Protein AF-A0A7Y7CTH5-F1 (afdb_monomer_lite)

Sequence (85 aa):
MNKRLMILILIILSIGVTYYIEVNKKEVSMETRAKVEAELAQDPTFPARPVWWEKGHLLGVGVVHEGLNHDADARRVCQILGKYG

pLDDT: mean 84.22, std 7.47, range [60.34, 96.06]

Structure (mmCIF, N/CA/C/O backbone):
data_AF-A0A7Y7CTH5-F1
#
_entry.id   AF-A0A7Y7CTH5-F1
#
loop_
_atom_site.group_PDB
_atom_site.id
_atom_site.type_symbol
_atom_site.label_atom_id
_atom_site.label_alt_id
_atom_site.label_comp_id
_atom_site.label_asym_id
_atom_site.label_entity_id
_atom_site.label_seq_id
_atom_site.pdbx_PDB_ins_code
_atom_site.Cartn_x
_atom_site.Cartn_y
_atom_site.Cartn_z
_atom_site.occupancy
_atom_site.B_iso_or_equiv
_atom_site.auth_seq_id
_atom_site.auth_comp_id
_atom_site.auth_asym_id
_atom_site.auth_atom_id
_atom_site.pdbx_PDB_model_num
ATOM 1 N N . MET A 1 1 ? -6.276 37.109 26.215 1.00 60.34 1 MET A N 1
ATOM 2 C CA . MET A 1 1 ? -6.382 35.634 26.129 1.00 60.34 1 MET A CA 1
ATOM 3 C C . MET A 1 1 ? -5.563 35.025 27.260 1.00 60.34 1 MET A C 1
ATOM 5 O O . MET A 1 1 ? -4.406 35.392 27.410 1.00 60.34 1 MET A O 1
ATOM 9 N N . ASN A 1 2 ? -6.167 34.205 28.124 1.00 85.31 2 ASN A N 1
ATOM 10 C CA . ASN A 1 2 ? -5.522 33.756 29.363 1.00 85.31 2 ASN A CA 1
ATOM 11 C C . ASN A 1 2 ? -4.514 32.628 29.068 1.00 85.31 2 ASN A C 1
ATOM 13 O O . ASN A 1 2 ? -4.849 31.699 28.336 1.00 85.31 2 ASN A O 1
ATOM 17 N N . LYS A 1 3 ? -3.298 32.664 29.635 1.00 82.19 3 LYS A N 1
ATOM 18 C CA . LYS A 1 3 ? -2.224 31.690 29.318 1.00 82.19 3 LYS A CA 1
ATOM 19 C C . LYS A 1 3 ? -2.657 30.234 29.552 1.00 82.19 3 LYS A C 1
ATOM 21 O O . LYS A 1 3 ? -2.326 29.354 28.767 1.00 82.19 3 LYS A O 1
ATOM 26 N N . ARG A 1 4 ? -3.481 29.999 30.581 1.00 86.88 4 ARG A N 1
ATOM 27 C CA . ARG A 1 4 ? -4.104 28.693 30.867 1.00 86.88 4 ARG A CA 1
ATOM 28 C C . ARG A 1 4 ? -5.093 28.249 29.784 1.00 86.88 4 ARG A C 1
ATOM 30 O O . ARG A 1 4 ? -5.094 27.082 29.416 1.00 86.88 4 ARG A O 1
ATOM 37 N N . LEU A 1 5 ? -5.889 29.176 29.246 1.00 91.81 5 LEU A N 1
ATOM 38 C CA . LEU A 1 5 ? -6.836 28.894 28.162 1.00 91.81 5 LEU A CA 1
ATOM 39 C C . LEU A 1 5 ? -6.092 28.480 26.885 1.00 91.81 5 LEU A C 1
ATOM 41 O O . LEU A 1 5 ? -6.469 27.510 26.242 1.00 91.81 5 LEU A O 1
ATOM 45 N N . MET A 1 6 ? -4.999 29.176 26.559 1.00 91.88 6 MET A N 1
ATOM 46 C CA . MET A 1 6 ? -4.166 28.852 25.397 1.00 91.88 6 MET A CA 1
ATOM 47 C C . MET A 1 6 ? -3.582 27.436 25.492 1.00 91.88 6 MET A C 1
ATOM 49 O O . MET A 1 6 ? -3.630 26.686 24.523 1.00 91.88 6 MET A O 1
ATOM 53 N N . ILE A 1 7 ? -3.077 27.051 26.669 1.00 93.12 7 ILE A N 1
ATOM 54 C CA . ILE A 1 7 ? -2.533 25.704 26.901 1.00 93.12 7 ILE A CA 1
ATOM 55 C C . ILE A 1 7 ? -3.623 24.638 26.735 1.00 93.12 7 ILE A C 1
ATOM 57 O O . ILE A 1 7 ? -3.390 23.632 26.073 1.00 93.12 7 ILE A O 1
ATOM 61 N N . LEU A 1 8 ? -4.823 24.867 27.276 1.00 93.94 8 LEU A N 1
ATOM 62 C CA . LEU A 1 8 ? -5.940 23.930 27.126 1.00 93.94 8 LEU A CA 1
ATOM 63 C C . LEU A 1 8 ? -6.352 23.753 25.661 1.00 93.94 8 LEU A C 1
ATOM 65 O O . LEU A 1 8 ? -6.564 22.624 25.225 1.00 93.94 8 LEU A O 1
ATOM 69 N N . ILE A 1 9 ? -6.400 24.842 24.890 1.00 94.00 9 ILE A N 1
ATOM 70 C CA . ILE A 1 9 ? -6.690 24.784 23.452 1.00 94.00 9 ILE A CA 1
ATOM 71 C C . ILE A 1 9 ? -5.642 23.934 22.732 1.00 94.00 9 ILE A C 1
ATOM 73 O O . ILE A 1 9 ? -6.011 23.058 21.959 1.00 94.00 9 ILE A O 1
ATOM 77 N N . LEU A 1 10 ? -4.353 24.139 23.015 1.00 94.38 10 LEU A N 1
ATOM 78 C CA . LEU A 1 10 ? -3.274 23.370 22.387 1.00 94.38 10 LEU A CA 1
ATOM 79 C C . LEU A 1 10 ? -3.362 21.872 22.708 1.00 94.38 10 LEU A C 1
ATOM 81 O O . LEU A 1 10 ? -3.159 21.045 21.818 1.00 94.38 10 LEU A O 1
ATOM 85 N N . ILE A 1 11 ? -3.708 21.516 23.948 1.00 95.25 11 ILE A N 1
ATOM 86 C CA . ILE A 1 11 ? -3.891 20.116 24.358 1.00 95.25 11 ILE A CA 1
ATOM 87 C C . ILE A 1 11 ? -5.054 19.487 23.585 1.00 95.25 11 ILE A C 1
ATOM 89 O O . ILE A 1 11 ? -4.886 18.426 22.987 1.00 95.25 11 ILE A O 1
ATOM 93 N N . ILE A 1 12 ? -6.207 20.160 23.543 1.00 96.06 12 ILE A N 1
ATOM 94 C CA . ILE A 1 12 ? -7.387 19.675 22.814 1.00 96.06 12 ILE A CA 1
ATOM 95 C C . ILE A 1 12 ? -7.068 19.509 21.325 1.00 96.06 12 ILE A C 1
ATOM 97 O O . ILE A 1 12 ? -7.425 18.493 20.732 1.00 96.06 12 ILE A O 1
ATOM 101 N N . LEU A 1 13 ? -6.347 20.463 20.731 1.00 95.06 13 LEU A N 1
ATOM 102 C CA . LEU A 1 13 ? -5.960 20.398 19.324 1.00 95.06 13 LEU A CA 1
ATOM 103 C C . LEU A 1 13 ? -5.030 19.209 19.050 1.00 95.06 13 LEU A C 1
ATOM 105 O O . LEU A 1 13 ? -5.226 18.486 18.079 1.00 95.06 13 LEU A O 1
ATOM 1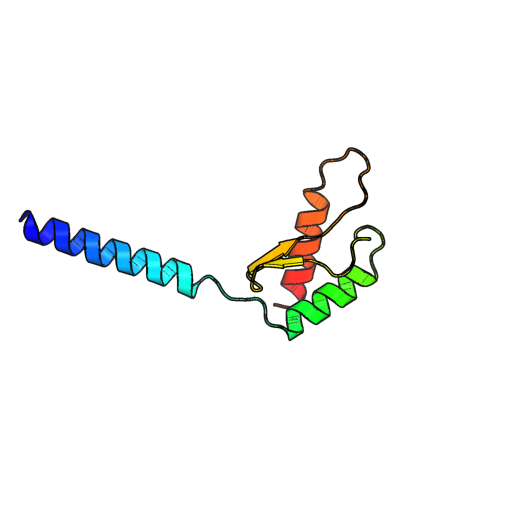09 N N . SER A 1 14 ? -4.062 18.965 19.935 1.00 93.56 14 SER A N 1
ATOM 110 C CA . SER A 1 14 ? -3.110 17.853 19.811 1.00 93.56 14 SER A CA 1
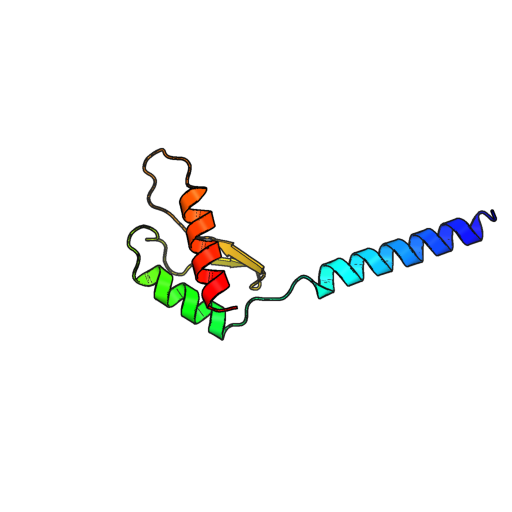ATOM 111 C C . SER A 1 14 ? -3.813 16.497 19.883 1.00 93.56 14 SER A C 1
ATOM 113 O O . SER A 1 14 ? -3.546 15.613 19.067 1.00 93.56 14 SER A O 1
ATOM 115 N N . ILE A 1 15 ? -4.760 16.347 20.816 1.00 94.81 15 ILE A N 1
ATOM 116 C CA . ILE A 1 15 ? -5.584 15.138 20.938 1.00 94.81 15 ILE A CA 1
ATOM 117 C C . ILE A 1 15 ? -6.447 14.962 19.685 1.00 94.81 15 ILE A C 1
ATOM 119 O O . ILE A 1 15 ? -6.481 13.870 19.121 1.00 94.81 15 ILE A O 1
ATOM 123 N N . GLY A 1 16 ? -7.097 16.032 19.217 1.00 92.06 16 GLY A N 1
ATOM 124 C CA . GLY A 1 16 ? -7.953 15.997 18.032 1.00 92.06 16 GLY A CA 1
ATOM 125 C C . GLY A 1 16 ? -7.200 15.577 16.769 1.00 92.06 16 GLY A C 1
ATOM 126 O O . GLY A 1 16 ? -7.659 14.694 16.049 1.00 92.06 16 GLY A O 1
ATOM 127 N N . VAL A 1 17 ? -6.013 16.144 16.537 1.00 90.69 17 VAL A N 1
ATOM 128 C CA . VAL A 1 17 ? -5.147 15.771 15.406 1.00 90.69 17 VAL A CA 1
ATOM 129 C C . VAL A 1 17 ? -4.697 14.315 15.517 1.00 90.69 17 VAL A C 1
ATOM 131 O O . VAL A 1 17 ? -4.773 13.578 14.538 1.00 90.69 17 VAL A O 1
ATOM 134 N N . THR A 1 18 ? -4.279 13.874 16.705 1.00 89.31 18 THR A N 1
ATOM 135 C CA . THR A 1 18 ? -3.822 12.491 16.920 1.00 89.31 18 THR A CA 1
ATOM 136 C C . THR A 1 18 ? -4.945 11.487 16.663 1.00 89.31 18 THR A C 1
ATOM 138 O O . THR A 1 18 ? -4.753 10.520 15.930 1.00 89.31 18 THR A O 1
ATOM 141 N N . TYR A 1 19 ? -6.1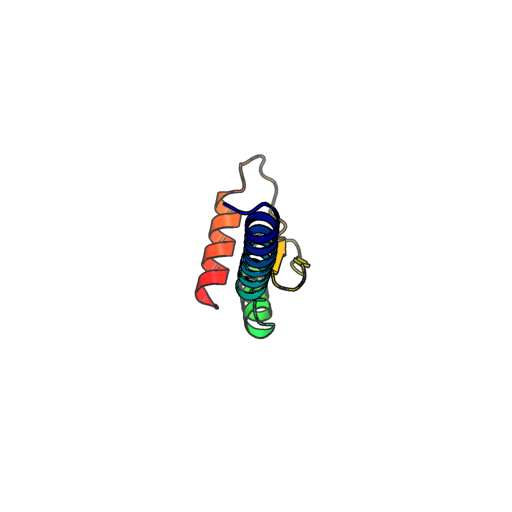38 11.745 17.205 1.00 89.38 19 TYR A N 1
ATOM 142 C CA . TYR A 1 19 ? -7.316 10.910 16.975 1.00 89.38 19 TYR A CA 1
ATOM 143 C C . TYR A 1 19 ? -7.699 10.873 15.494 1.00 89.38 19 TYR A C 1
ATOM 145 O O . TYR A 1 19 ? -7.942 9.801 14.946 1.00 89.38 19 TYR A O 1
ATOM 153 N N . TYR A 1 20 ? -7.696 12.028 14.824 1.00 85.56 20 TYR A N 1
ATOM 154 C CA . TYR A 1 20 ? -7.982 12.108 13.396 1.00 85.56 20 TYR A CA 1
ATOM 155 C C . TYR A 1 20 ? -7.000 11.272 12.566 1.00 85.56 20 TYR A C 1
ATOM 157 O O . TYR A 1 20 ? -7.424 10.559 11.660 1.00 85.56 20 TYR A O 1
ATOM 165 N N . ILE A 1 21 ? -5.703 11.320 12.877 1.00 81.19 21 ILE A N 1
ATOM 166 C CA . ILE A 1 21 ? -4.693 10.517 12.180 1.00 81.19 21 ILE A CA 1
ATOM 167 C C . ILE A 1 21 ? -4.960 9.022 12.385 1.00 81.19 21 ILE A C 1
ATOM 169 O O . ILE A 1 21 ? -5.002 8.285 11.406 1.00 81.19 21 ILE A O 1
ATOM 173 N N . GLU A 1 22 ? -5.182 8.574 13.622 1.00 79.00 22 GLU A N 1
ATOM 174 C CA . GLU A 1 22 ? -5.380 7.146 13.906 1.00 79.00 22 GLU A CA 1
ATOM 175 C C . GLU A 1 22 ? -6.691 6.589 13.338 1.00 79.00 22 GLU A C 1
ATOM 177 O O . GLU A 1 22 ? -6.707 5.487 12.804 1.00 79.00 22 GLU A O 1
ATOM 182 N N . VAL A 1 23 ? -7.782 7.358 13.355 1.00 76.81 23 VAL A N 1
ATOM 183 C CA . VAL A 1 23 ? -9.061 6.928 12.758 1.00 76.81 23 VAL A CA 1
ATOM 184 C C . VAL A 1 23 ? -8.966 6.780 11.238 1.00 76.81 23 VAL A C 1
ATOM 186 O O . VAL A 1 23 ? -9.641 5.932 10.651 1.00 76.81 23 VAL A O 1
ATOM 189 N N . ASN A 1 24 ? -8.139 7.600 10.587 1.00 70.75 24 ASN A N 1
ATOM 190 C CA . ASN A 1 24 ? -7.950 7.541 9.139 1.00 70.75 24 ASN A CA 1
ATOM 191 C C . ASN A 1 24 ? -6.900 6.512 8.700 1.00 70.75 24 ASN A C 1
ATOM 193 O O . ASN A 1 24 ? -6.835 6.199 7.512 1.00 70.75 24 ASN A O 1
ATOM 197 N N . LYS A 1 25 ? -6.127 5.929 9.626 1.00 67.56 25 LYS A N 1
ATOM 198 C CA . LYS A 1 25 ? -5.309 4.739 9.362 1.00 67.56 25 LYS A CA 1
ATOM 199 C C . LYS A 1 25 ? -6.215 3.509 9.312 1.00 67.56 25 LYS A C 1
ATOM 201 O O . LYS A 1 25 ? -6.265 2.701 10.235 1.00 67.56 25 LYS A O 1
ATOM 206 N N . LYS A 1 26 ? -7.001 3.395 8.243 1.00 68.56 26 LYS A N 1
ATOM 207 C CA . LYS A 1 26 ? -7.794 2.194 7.991 1.00 68.56 26 LYS A CA 1
ATOM 208 C C . LYS A 1 26 ? -6.878 1.100 7.465 1.00 68.56 26 LYS A C 1
ATOM 210 O O . LYS A 1 26 ? -6.323 1.225 6.378 1.00 68.56 26 LYS A O 1
ATOM 215 N N . GLU A 1 27 ? -6.755 0.033 8.243 1.00 77.94 27 GLU A N 1
ATOM 216 C CA . GLU A 1 27 ? -6.067 -1.182 7.818 1.00 77.94 27 GLU A CA 1
ATOM 217 C C . GLU A 1 27 ? -6.798 -1.806 6.633 1.00 77.94 27 GLU A C 1
ATOM 219 O O . GLU A 1 27 ? -8.020 -1.985 6.662 1.00 77.94 27 GLU A O 1
ATOM 224 N N . VAL A 1 28 ? -6.043 -2.175 5.599 1.00 81.81 28 VAL A N 1
ATOM 225 C CA . VAL A 1 28 ? -6.578 -2.976 4.502 1.00 81.81 28 VAL A CA 1
ATOM 226 C C . VAL A 1 28 ? -6.959 -4.347 5.059 1.00 81.81 28 VAL A C 1
ATOM 228 O O . VAL A 1 28 ? -6.141 -5.036 5.680 1.00 81.81 28 VAL A O 1
ATOM 231 N N . SER A 1 29 ? -8.215 -4.746 4.841 1.00 84.12 29 SER A N 1
ATOM 232 C CA . SER A 1 29 ? -8.748 -6.008 5.358 1.00 84.12 29 SER A CA 1
ATOM 233 C C . SER A 1 29 ? -7.922 -7.210 4.882 1.00 84.12 29 SER A C 1
ATOM 235 O O . SER A 1 29 ? -7.357 -7.200 3.786 1.00 84.12 29 SER A O 1
ATOM 237 N N . MET A 1 30 ? -7.871 -8.284 5.678 1.00 84.19 30 MET A N 1
ATOM 238 C CA . MET A 1 30 ? -7.141 -9.504 5.292 1.00 84.19 30 MET A CA 1
ATOM 239 C C . MET A 1 30 ? -7.649 -10.107 3.973 1.00 84.19 30 MET A C 1
ATOM 241 O O . MET A 1 30 ? -6.856 -10.633 3.197 1.00 84.19 30 MET A O 1
ATOM 245 N N . GLU A 1 31 ? -8.948 -9.987 3.688 1.00 85.75 31 GLU A N 1
ATOM 246 C CA . GLU A 1 31 ? -9.543 -10.447 2.430 1.00 85.75 31 GLU A CA 1
ATOM 247 C C . GLU A 1 31 ? -9.042 -9.625 1.233 1.00 85.75 31 GLU A C 1
ATOM 249 O O . GLU A 1 31 ? -8.627 -10.186 0.218 1.00 85.75 31 GLU A O 1
ATOM 254 N N . THR A 1 32 ? -9.024 -8.295 1.365 1.00 85.69 32 THR A N 1
ATOM 255 C CA . THR A 1 32 ? -8.496 -7.382 0.341 1.00 85.69 32 THR A CA 1
ATOM 256 C C . THR A 1 32 ? -7.010 -7.647 0.093 1.00 85.69 32 THR A C 1
ATOM 258 O O . THR A 1 32 ? -6.586 -7.735 -1.058 1.00 85.69 32 THR A O 1
ATOM 261 N N . ARG A 1 33 ? -6.223 -7.867 1.155 1.00 87.50 33 ARG A N 1
ATOM 262 C CA . ARG A 1 33 ? -4.793 -8.208 1.051 1.00 87.50 33 ARG A CA 1
ATOM 263 C C . ARG A 1 33 ? -4.569 -9.498 0.265 1.00 87.50 33 ARG A C 1
ATOM 265 O O . ARG A 1 33 ? -3.748 -9.508 -0.646 1.00 87.50 33 ARG A O 1
ATOM 272 N N . ALA A 1 34 ? -5.342 -10.546 0.553 1.00 87.56 34 ALA A N 1
ATOM 273 C CA . ALA A 1 34 ? -5.247 -11.821 -0.157 1.00 87.56 34 ALA A CA 1
ATOM 274 C C . ALA A 1 34 ? -5.606 -11.693 -1.650 1.00 87.56 34 ALA A C 1
ATOM 276 O O . ALA A 1 34 ? -4.933 -12.275 -2.500 1.00 87.56 34 ALA A O 1
ATOM 277 N N . LYS A 1 35 ? -6.631 -10.896 -1.986 1.00 89.00 35 LYS A N 1
ATOM 278 C CA . LYS A 1 35 ? -7.021 -10.622 -3.382 1.00 89.00 35 LYS A CA 1
ATOM 279 C C . LYS A 1 35 ? -5.931 -9.869 -4.145 1.00 89.00 35 LYS A C 1
ATOM 281 O O . LYS A 1 35 ? -5.582 -10.259 -5.257 1.00 89.00 35 LYS A O 1
ATOM 286 N N . VAL A 1 36 ? -5.355 -8.837 -3.530 1.00 89.06 36 VAL A N 1
ATOM 287 C CA . VAL A 1 36 ? -4.252 -8.059 -4.115 1.00 89.06 36 VAL A CA 1
ATOM 288 C C . VAL A 1 36 ? -3.012 -8.931 -4.299 1.00 89.06 36 VAL A C 1
ATOM 290 O O . VAL A 1 36 ? -2.393 -8.895 -5.357 1.00 89.06 36 VAL A O 1
ATOM 293 N N . GLU A 1 37 ? -2.669 -9.763 -3.317 1.00 88.12 37 GLU A N 1
ATOM 294 C CA . GLU A 1 37 ? -1.565 -10.719 -3.426 1.00 88.12 37 GLU A CA 1
ATOM 295 C C . GLU A 1 37 ? -1.749 -11.699 -4.586 1.00 88.12 37 GLU A C 1
ATOM 297 O O . GLU A 1 37 ? -0.797 -11.933 -5.335 1.00 88.12 37 GLU A O 1
ATOM 302 N N . ALA A 1 38 ? -2.965 -12.222 -4.761 1.00 89.31 38 ALA A N 1
ATOM 303 C CA . ALA A 1 38 ? -3.306 -13.146 -5.835 1.00 89.31 38 ALA A CA 1
ATOM 304 C C . ALA A 1 38 ? -3.280 -12.491 -7.227 1.00 89.31 38 ALA A C 1
ATOM 306 O O . ALA A 1 38 ? -2.806 -13.121 -8.172 1.00 89.31 38 ALA A O 1
ATOM 307 N N . GLU A 1 39 ? -3.754 -11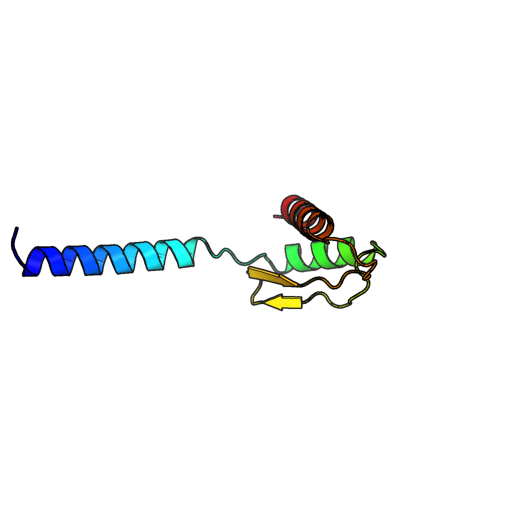.246 -7.370 1.00 89.94 39 GLU A N 1
ATOM 308 C CA . GLU A 1 39 ? -3.665 -10.504 -8.641 1.00 89.94 39 GLU A CA 1
ATOM 309 C C . GLU A 1 39 ? -2.214 -10.149 -8.954 1.00 89.94 39 GLU A C 1
ATOM 311 O O . GLU A 1 39 ? -1.744 -10.410 -10.060 1.00 89.94 39 GLU A O 1
ATOM 316 N N . LEU A 1 40 ? -1.467 -9.646 -7.965 1.00 88.50 40 LEU A N 1
ATOM 317 C CA . LEU A 1 40 ? -0.049 -9.378 -8.153 1.00 88.50 40 LEU A CA 1
ATOM 318 C C . LEU A 1 40 ? 0.677 -10.657 -8.566 1.00 88.50 40 LEU A C 1
ATOM 320 O O . LEU A 1 40 ? 1.561 -10.563 -9.404 1.00 88.50 40 LEU A O 1
ATOM 324 N N . ALA A 1 41 ? 0.352 -11.828 -7.999 1.00 87.12 41 ALA A N 1
ATOM 325 C CA . ALA A 1 41 ? 1.046 -13.099 -8.269 1.00 87.12 41 ALA A CA 1
ATOM 326 C C . ALA A 1 41 ? 0.983 -13.548 -9.729 1.00 87.12 41 ALA A C 1
ATOM 328 O O . ALA A 1 41 ? 1.822 -14.336 -10.158 1.00 87.12 41 ALA A O 1
ATOM 329 N N . GLN A 1 42 ? 0.019 -13.031 -10.482 1.00 88.00 42 GLN A N 1
ATOM 330 C CA . GLN A 1 42 ? -0.140 -13.310 -11.904 1.00 88.00 42 GLN A CA 1
ATOM 331 C C . GLN A 1 42 ? 0.690 -12.364 -12.778 1.00 88.00 42 GLN A C 1
ATOM 333 O O . GLN A 1 42 ? 0.855 -12.625 -13.968 1.00 88.00 42 GLN A O 1
ATOM 338 N N . ASP A 1 43 ? 1.210 -11.276 -12.208 1.00 86.25 43 ASP A N 1
ATOM 339 C CA . ASP A 1 43 ? 1.961 -10.265 -12.934 1.00 86.25 43 ASP A CA 1
ATOM 340 C C . ASP A 1 43 ? 3.482 -10.487 -12.779 1.00 86.25 43 ASP A C 1
ATOM 342 O O . ASP A 1 43 ? 4.027 -10.345 -11.675 1.00 86.25 43 ASP A O 1
ATOM 346 N N . PRO A 1 44 ? 4.194 -10.820 -13.874 1.00 85.25 44 PRO A N 1
ATOM 347 C CA . PRO A 1 44 ? 5.627 -11.097 -13.841 1.00 85.25 44 PRO A CA 1
ATOM 348 C C . PRO A 1 44 ? 6.481 -9.867 -13.494 1.00 85.25 44 PRO A C 1
ATOM 350 O O . PRO A 1 44 ? 7.628 -10.036 -13.083 1.00 85.25 44 PRO A O 1
ATOM 353 N N . THR A 1 45 ? 5.944 -8.645 -13.606 1.00 84.94 45 THR A N 1
ATOM 354 C CA . THR A 1 45 ? 6.634 -7.409 -13.197 1.00 84.94 45 THR A CA 1
ATOM 355 C C . THR A 1 45 ? 6.915 -7.378 -11.690 1.00 84.94 45 THR A C 1
ATOM 357 O O . THR A 1 45 ? 7.873 -6.732 -11.258 1.00 84.94 45 THR A O 1
ATOM 360 N N . PHE A 1 46 ? 6.131 -8.112 -10.888 1.00 87.69 46 PHE A N 1
ATOM 361 C CA . PHE A 1 46 ? 6.257 -8.176 -9.429 1.00 87.69 46 PHE A CA 1
ATOM 362 C C . PHE A 1 46 ? 6.725 -9.570 -8.963 1.00 87.69 46 PHE A C 1
ATOM 364 O O . PHE A 1 46 ? 5.938 -10.353 -8.430 1.00 87.69 46 PHE A O 1
ATOM 371 N N . PRO A 1 47 ? 7.999 -9.947 -9.143 1.00 81.88 47 PRO A N 1
ATOM 372 C CA . PRO A 1 47 ? 8.453 -11.314 -8.882 1.00 81.88 47 PRO A CA 1
ATOM 373 C C . PRO A 1 47 ? 8.583 -11.659 -7.390 1.00 81.88 47 PRO A C 1
ATOM 375 O O . PRO A 1 47 ? 8.585 -12.836 -7.035 1.00 81.88 47 PRO A O 1
ATOM 378 N N . ALA A 1 48 ? 8.709 -10.669 -6.500 1.00 81.81 48 ALA A N 1
ATOM 379 C CA . ALA A 1 48 ? 8.943 -10.921 -5.079 1.00 81.81 48 ALA A CA 1
ATOM 380 C C . ALA A 1 48 ? 7.691 -11.495 -4.390 1.00 81.81 48 ALA A C 1
ATOM 382 O O . ALA A 1 48 ? 6.629 -10.867 -4.391 1.00 81.81 48 ALA A O 1
ATOM 383 N N . ARG A 1 49 ? 7.825 -12.687 -3.789 1.00 81.56 49 ARG A N 1
ATOM 384 C CA . ARG A 1 49 ? 6.744 -13.389 -3.079 1.00 81.56 49 ARG A CA 1
ATOM 385 C C . ARG A 1 49 ? 7.194 -13.913 -1.713 1.00 81.56 49 ARG A C 1
ATOM 387 O O . ARG A 1 49 ? 8.291 -14.466 -1.634 1.00 81.56 49 ARG A O 1
ATOM 394 N N . PRO A 1 50 ? 6.332 -13.837 -0.678 1.00 76.25 50 PRO A N 1
ATOM 395 C CA . PRO A 1 50 ? 5.076 -13.071 -0.619 1.00 76.25 50 PRO A CA 1
ATOM 396 C C . PRO A 1 50 ? 5.339 -11.553 -0.621 1.00 76.25 50 PRO A C 1
ATOM 398 O O . PRO A 1 50 ? 6.459 -11.118 -0.360 1.00 76.25 50 PRO A O 1
ATOM 401 N N . VAL A 1 51 ? 4.323 -10.740 -0.928 1.00 85.38 51 VAL A N 1
ATOM 402 C CA . VAL A 1 51 ? 4.453 -9.276 -0.793 1.00 85.38 51 VAL A CA 1
ATOM 403 C C . VAL A 1 51 ? 4.508 -8.896 0.689 1.00 85.38 51 VAL A C 1
ATOM 405 O O . VAL A 1 51 ? 3.975 -9.608 1.544 1.00 85.38 51 VAL A O 1
ATOM 408 N N . TRP A 1 52 ? 5.157 -7.781 1.013 1.00 86.00 52 TRP A N 1
ATOM 409 C CA . TRP A 1 52 ? 5.329 -7.370 2.403 1.00 86.00 52 TRP A CA 1
ATOM 410 C C . TRP A 1 52 ? 4.255 -6.371 2.825 1.00 86.00 52 TRP A C 1
ATOM 412 O O . TRP A 1 52 ? 3.988 -5.409 2.112 1.00 86.00 52 TRP A O 1
ATOM 422 N N . TRP A 1 53 ? 3.671 -6.569 4.006 1.00 86.62 53 TRP A N 1
ATOM 423 C CA . TRP A 1 53 ? 2.672 -5.668 4.574 1.00 86.62 53 TRP A CA 1
ATOM 424 C C . TRP A 1 53 ? 3.105 -5.167 5.945 1.00 86.62 53 TRP A C 1
ATOM 426 O O . TRP A 1 53 ? 3.318 -5.967 6.859 1.00 86.62 53 TRP A O 1
ATOM 436 N N . GLU A 1 54 ? 3.120 -3.852 6.138 1.00 83.31 54 GLU A N 1
ATOM 437 C CA . GLU A 1 54 ? 3.300 -3.262 7.462 1.00 83.31 54 GLU A CA 1
ATOM 438 C C . GLU A 1 54 ? 1.933 -3.003 8.092 1.00 83.31 54 GLU A C 1
ATOM 440 O O . GLU A 1 54 ? 1.265 -2.013 7.786 1.00 83.31 54 GLU A O 1
ATOM 445 N N . LYS A 1 55 ? 1.489 -3.937 8.946 1.00 76.00 55 LYS A N 1
ATOM 446 C CA . LYS A 1 55 ? 0.221 -3.844 9.698 1.00 76.00 55 LYS A CA 1
ATOM 447 C C . LYS A 1 55 ? -1.009 -3.545 8.816 1.00 76.00 55 LYS A C 1
ATOM 449 O O . LYS A 1 55 ? -1.983 -2.984 9.286 1.00 76.00 55 LYS A O 1
ATOM 454 N N . GLY A 1 56 ? -0.961 -3.898 7.527 1.00 75.50 56 GLY A N 1
ATOM 455 C CA . GLY A 1 56 ? -2.040 -3.617 6.572 1.00 75.50 56 GLY A CA 1
ATOM 456 C C . GLY A 1 56 ? -2.164 -2.152 6.131 1.00 75.50 56 GLY A C 1
ATOM 457 O O . GLY A 1 56 ? -3.111 -1.841 5.419 1.00 75.50 56 GLY A O 1
ATOM 458 N N . HIS A 1 57 ? -1.231 -1.271 6.515 1.00 78.75 57 HIS A N 1
ATOM 459 C CA . HIS A 1 57 ? -1.220 0.153 6.134 1.00 78.75 57 HIS A CA 1
ATOM 460 C C . HIS A 1 57 ? -0.271 0.456 4.977 1.00 78.75 57 HIS A C 1
ATOM 462 O O . HIS A 1 57 ? -0.504 1.384 4.208 1.00 78.75 57 HIS A O 1
ATOM 468 N N . LEU A 1 58 ? 0.816 -0.308 4.864 1.00 81.31 58 LEU A N 1
ATOM 469 C CA . LEU A 1 58 ? 1.812 -0.150 3.808 1.00 81.31 58 LEU A CA 1
ATOM 470 C C . LEU A 1 58 ? 2.040 -1.485 3.110 1.00 81.31 58 LEU A C 1
ATOM 472 O O . LEU A 1 58 ? 2.124 -2.524 3.766 1.00 81.31 58 LEU A O 1
ATOM 476 N N . LEU A 1 59 ? 2.154 -1.426 1.786 1.00 86.06 59 LEU A N 1
ATOM 477 C CA . LEU A 1 59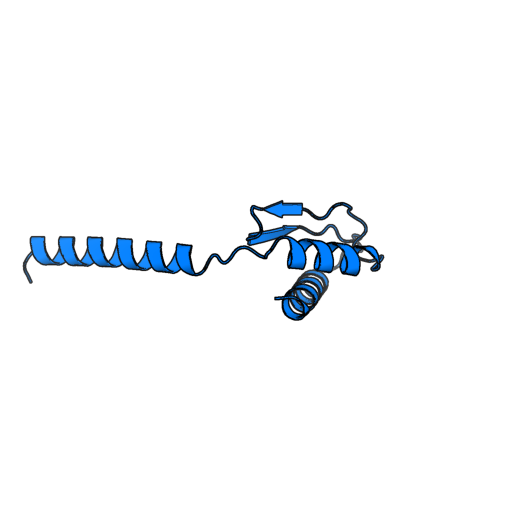 ? 2.456 -2.556 0.918 1.00 86.06 59 LEU A CA 1
ATOM 478 C C . LEU A 1 59 ? 3.823 -2.335 0.264 1.00 86.06 59 LEU A C 1
ATOM 480 O O . LEU A 1 59 ? 4.013 -1.380 -0.486 1.00 86.06 59 LEU A O 1
ATOM 484 N N . GLY A 1 60 ? 4.760 -3.237 0.537 1.00 86.44 60 GLY A N 1
ATOM 485 C CA . GLY A 1 60 ? 6.031 -3.345 -0.166 1.00 86.44 60 GLY A CA 1
ATOM 486 C C . GLY A 1 60 ? 5.950 -4.395 -1.271 1.00 86.44 60 GLY A C 1
ATOM 487 O O . GLY A 1 60 ? 5.677 -5.568 -1.001 1.00 86.44 60 GLY A O 1
ATOM 488 N N . VAL A 1 61 ? 6.232 -3.983 -2.508 1.00 86.38 61 VAL A N 1
ATOM 489 C CA . VAL A 1 61 ? 6.370 -4.873 -3.669 1.00 86.38 61 VAL A CA 1
ATOM 490 C C . VAL A 1 61 ? 7.799 -4.827 -4.203 1.00 86.38 61 VAL A C 1
ATOM 492 O O . VAL A 1 61 ? 8.404 -3.761 -4.297 1.00 86.38 61 VAL A O 1
ATOM 495 N N . GLY A 1 62 ? 8.346 -5.988 -4.555 1.00 84.56 62 GLY A N 1
ATOM 496 C CA . GLY A 1 62 ? 9.597 -6.065 -5.306 1.00 84.56 62 GLY A CA 1
ATOM 497 C C . GLY A 1 62 ? 9.306 -6.039 -6.801 1.00 84.56 62 GLY A C 1
ATOM 498 O O . GLY A 1 62 ? 8.451 -6.793 -7.262 1.00 84.56 62 GLY A O 1
ATOM 499 N N . VAL A 1 63 ? 10.020 -5.191 -7.536 1.00 85.00 63 VAL A N 1
ATOM 500 C CA . VAL A 1 63 ? 9.917 -5.032 -8.994 1.00 85.00 63 VAL A CA 1
ATOM 501 C C . VAL A 1 63 ? 11.207 -5.484 -9.673 1.00 85.00 63 VAL A C 1
ATOM 503 O O . VAL A 1 63 ? 12.285 -5.406 -9.078 1.00 85.00 63 VAL A O 1
ATOM 506 N N . VAL A 1 64 ? 11.108 -5.966 -10.913 1.00 81.56 64 VAL A N 1
ATOM 507 C CA . VAL A 1 64 ? 12.293 -6.266 -11.732 1.00 81.56 64 VAL A CA 1
ATOM 508 C C . VAL A 1 64 ? 13.026 -4.961 -12.039 1.00 81.56 64 VAL A C 1
ATOM 510 O O . VAL A 1 64 ? 12.442 -4.024 -12.577 1.00 81.56 64 VAL A O 1
ATOM 513 N N . HIS A 1 65 ? 14.307 -4.890 -11.677 1.00 70.25 65 HIS A N 1
ATOM 514 C CA . HIS A 1 65 ? 15.104 -3.685 -11.867 1.00 70.25 65 HIS A CA 1
ATOM 515 C C . HIS A 1 65 ? 15.615 -3.586 -13.309 1.00 70.25 65 HIS A C 1
ATOM 517 O O . HIS A 1 65 ? 16.513 -4.328 -13.701 1.00 70.25 65 HIS A O 1
ATOM 523 N N . GLU A 1 66 ? 15.079 -2.634 -14.072 1.00 74.25 66 GLU A N 1
ATOM 524 C CA . GLU A 1 66 ? 15.526 -2.322 -15.443 1.00 74.25 66 GLU A CA 1
ATOM 525 C C . GLU A 1 66 ? 16.255 -0.966 -15.537 1.00 74.25 66 GLU A C 1
ATOM 527 O O . GLU A 1 66 ? 16.456 -0.428 -16.622 1.00 74.25 66 GLU A O 1
ATOM 532 N N . GLY A 1 67 ? 16.659 -0.383 -14.400 1.00 65.31 67 GLY A N 1
ATOM 533 C CA . GLY A 1 67 ? 17.302 0.939 -14.361 1.00 65.31 67 GLY A CA 1
ATOM 534 C C . GLY A 1 67 ? 16.340 2.115 -14.593 1.00 65.31 67 GLY A C 1
ATOM 535 O O . GLY A 1 67 ? 16.781 3.217 -14.918 1.00 65.31 67 GLY A O 1
ATOM 536 N N . LEU A 1 68 ? 15.033 1.889 -14.428 1.00 70.00 68 LEU A N 1
ATOM 537 C CA . LEU A 1 68 ? 13.966 2.866 -14.653 1.00 70.00 68 LEU A CA 1
ATOM 538 C C . LEU A 1 68 ? 13.362 3.379 -13.335 1.00 70.00 68 LEU A C 1
ATOM 540 O O . LEU A 1 68 ? 13.487 2.760 -12.279 1.00 70.00 68 LEU A O 1
ATOM 544 N N . ASN A 1 69 ? 12.681 4.527 -13.404 1.00 72.94 69 ASN A N 1
ATOM 545 C CA . ASN A 1 69 ? 11.836 5.002 -12.311 1.00 72.94 69 ASN A CA 1
ATOM 546 C C . ASN A 1 69 ? 10.573 4.117 -12.222 1.00 72.94 69 ASN A C 1
ATOM 548 O O . ASN A 1 69 ? 9.734 4.133 -13.123 1.00 72.94 69 ASN A O 1
ATOM 552 N N . HIS A 1 70 ? 10.433 3.393 -11.111 1.00 80.19 70 HIS A N 1
ATOM 553 C CA . HIS A 1 70 ? 9.339 2.458 -10.830 1.00 80.19 70 HIS A CA 1
ATOM 554 C C . HIS A 1 70 ? 8.091 3.113 -10.197 1.00 80.19 70 HIS A C 1
ATOM 556 O O . HIS A 1 70 ? 7.183 2.423 -9.732 1.00 80.19 70 HIS A O 1
ATOM 562 N N . ASP A 1 71 ? 7.982 4.447 -10.215 1.00 83.38 71 ASP A N 1
ATOM 563 C CA . ASP A 1 71 ? 6.785 5.174 -9.763 1.00 83.38 71 ASP A CA 1
ATOM 564 C C . ASP A 1 71 ? 5.515 4.719 -10.500 1.00 83.38 71 ASP A C 1
ATOM 566 O O . ASP A 1 71 ? 4.413 4.738 -9.947 1.00 83.38 71 ASP A O 1
ATOM 570 N N . ALA A 1 72 ? 5.646 4.327 -11.771 1.00 84.06 72 ALA A N 1
ATOM 571 C CA . ALA A 1 72 ? 4.533 3.796 -12.552 1.00 84.06 72 ALA A CA 1
ATOM 572 C C . ALA A 1 72 ? 4.037 2.448 -12.005 1.00 84.06 72 ALA A C 1
ATOM 574 O O . ALA A 1 72 ? 2.825 2.233 -11.940 1.00 84.06 72 ALA A O 1
ATOM 575 N N . ASP A 1 73 ? 4.952 1.595 -11.546 1.00 87.00 73 ASP A N 1
ATOM 576 C CA . ASP A 1 73 ? 4.631 0.298 -10.953 1.00 87.00 73 ASP A CA 1
ATOM 577 C C . ASP A 1 73 ? 3.925 0.487 -9.610 1.00 87.00 73 ASP A C 1
ATOM 579 O O . ASP A 1 73 ? 2.873 -0.107 -9.374 1.00 87.00 73 ASP A O 1
ATOM 583 N N . ALA A 1 74 ? 4.417 1.410 -8.777 1.00 85.19 74 ALA A N 1
ATOM 584 C CA . ALA A 1 74 ? 3.750 1.790 -7.532 1.00 85.19 74 ALA A CA 1
ATOM 585 C C . ALA A 1 74 ? 2.321 2.309 -7.781 1.00 85.19 74 ALA A C 1
ATOM 587 O O . ALA A 1 74 ? 1.376 1.872 -7.122 1.00 85.19 74 ALA A O 1
ATOM 588 N N . ARG A 1 75 ? 2.118 3.179 -8.784 1.00 87.81 75 ARG A N 1
ATOM 589 C CA . ARG A 1 75 ? 0.772 3.644 -9.172 1.00 87.81 75 ARG A CA 1
ATOM 590 C C . ARG A 1 75 ? -0.133 2.499 -9.619 1.00 87.81 75 ARG A C 1
ATOM 592 O O . ARG A 1 75 ? -1.312 2.495 -9.271 1.00 87.81 75 ARG A O 1
ATOM 599 N N . ARG A 1 76 ? 0.398 1.535 -10.372 1.00 88.12 76 ARG A N 1
ATOM 600 C CA . ARG A 1 76 ? -0.356 0.360 -10.824 1.00 88.12 76 ARG A CA 1
ATOM 601 C C . ARG A 1 76 ? -0.795 -0.508 -9.646 1.00 88.12 76 ARG A C 1
ATOM 603 O O . ARG A 1 76 ? -1.952 -0.913 -9.594 1.00 88.12 76 ARG A O 1
ATOM 610 N N . VAL A 1 77 ? 0.079 -0.720 -8.666 1.00 89.12 77 VAL A N 1
ATOM 611 C CA . VAL A 1 77 ? -0.266 -1.430 -7.425 1.00 89.12 77 VAL A CA 1
ATOM 612 C C . VAL A 1 77 ? -1.351 -0.684 -6.643 1.00 89.12 77 VAL A C 1
ATOM 614 O O . VAL A 1 77 ? -2.314 -1.308 -6.202 1.00 89.12 77 VAL A O 1
ATOM 617 N N . CYS A 1 78 ? -1.275 0.649 -6.549 1.00 87.94 78 CYS A N 1
ATOM 618 C CA . CYS A 1 78 ? -2.340 1.458 -5.945 1.00 87.94 78 CYS A CA 1
ATOM 619 C C . CYS A 1 78 ? -3.681 1.326 -6.687 1.00 87.94 78 CYS A C 1
ATOM 621 O O . CYS A 1 78 ? -4.732 1.291 -6.051 1.00 87.94 78 CYS A O 1
ATOM 623 N N . GLN A 1 79 ? -3.671 1.222 -8.019 1.00 88.62 79 GLN A N 1
ATOM 624 C CA . GLN A 1 79 ? -4.891 0.974 -8.794 1.00 88.62 79 GLN A CA 1
ATOM 625 C C . GLN A 1 79 ? -5.478 -0.409 -8.503 1.00 88.62 79 GLN A C 1
ATOM 627 O O . GLN A 1 79 ? -6.690 -0.523 -8.350 1.00 88.62 79 GLN A O 1
ATOM 632 N N . ILE A 1 80 ? -4.641 -1.447 -8.407 1.00 88.31 80 ILE A N 1
ATOM 633 C CA . ILE A 1 80 ? -5.077 -2.805 -8.044 1.00 88.31 80 ILE A CA 1
ATOM 634 C C . ILE A 1 80 ? -5.700 -2.800 -6.645 1.00 88.31 80 ILE A C 1
ATOM 636 O O . ILE A 1 80 ? -6.792 -3.329 -6.469 1.00 88.31 80 ILE A O 1
ATOM 640 N N . LEU A 1 81 ? -5.060 -2.141 -5.674 1.00 87.38 81 LEU A N 1
ATOM 641 C CA . LEU A 1 81 ? -5.607 -1.948 -4.328 1.00 87.38 81 LEU A CA 1
ATOM 642 C C . LEU A 1 81 ? -6.986 -1.280 -4.360 1.00 87.38 81 LEU A C 1
ATOM 644 O O . LEU A 1 81 ? -7.943 -1.823 -3.814 1.00 87.38 81 LEU A O 1
ATOM 648 N N . GLY A 1 82 ? -7.112 -0.166 -5.087 1.00 84.25 82 GLY A N 1
ATOM 649 C CA . GLY A 1 82 ? -8.371 0.568 -5.219 1.00 84.25 82 GLY A CA 1
ATOM 650 C C . GLY A 1 82 ? -9.513 -0.219 -5.878 1.00 84.25 82 GLY A C 1
ATOM 651 O O . GLY A 1 82 ? -10.672 0.136 -5.684 1.00 84.25 82 GLY A O 1
ATOM 652 N N . LYS A 1 83 ? -9.233 -1.302 -6.623 1.00 87.25 83 LYS A N 1
ATOM 653 C CA . LYS A 1 83 ? -10.283 -2.207 -7.134 1.00 87.25 83 LYS A CA 1
ATOM 654 C C . LYS A 1 83 ? -10.936 -3.040 -6.027 1.00 87.25 83 LYS A C 1
ATOM 656 O O . LYS A 1 83 ? -12.079 -3.460 -6.192 1.00 87.25 83 LYS A O 1
ATOM 661 N N . TYR A 1 84 ? -10.209 -3.327 -4.947 1.00 83.38 84 TYR A N 1
ATOM 662 C CA . TYR A 1 84 ? -10.623 -4.277 -3.911 1.00 83.38 84 TYR A CA 1
ATOM 663 C C . TYR A 1 84 ? -10.968 -3.637 -2.558 1.00 83.38 84 TYR A C 1
ATOM 665 O O . TYR A 1 84 ? -11.501 -4.348 -1.699 1.00 83.38 84 TYR A O 1
ATOM 673 N N . GLY A 1 85 ? -10.699 -2.341 -2.361 1.00 62.53 85 GLY A N 1
ATOM 674 C CA . GLY A 1 85 ? -11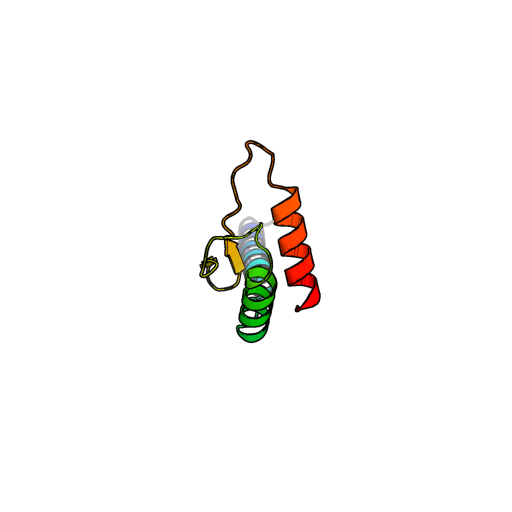.108 -1.585 -1.168 1.00 62.53 85 GLY A CA 1
ATOM 675 C C . GLY A 1 85 ? -10.083 -0.564 -0.717 1.00 62.53 85 GLY A C 1
ATOM 676 O O . GLY A 1 85 ? -9.004 -1.005 -0.267 1.00 62.53 85 GLY A O 1
#

Foldseek 3Di:
DDPVVVVVVVVVVVVVVVVVVVVVQDADDPVLLVQLQVVVPVPPQFVDPPWDDDRRRDTHTDGDDPVDDCVVVVVVSVVSSVVRD

Radius of gyration: 19.59 Å; chains: 1; bounding box: 28×49×46 Å

Secondary structure (DSSP, 8-state):
--HHHHHHHHHHHHHHHHHHHHHH--PPPHHHHHHHHHHHHT-TT---SSPEEETTTEEE------SS-THHHHHHHHHHHHHH-